Protein AF-A0A4U2YCX7-F1 (afdb_monomer_lite)

InterPro domains:
  IPR010982 Lambda repressor-like, DNA-binding domain superfamily [SSF47413] (3-58)

pLDDT: mean 80.47, std 14.27, range [49.0, 92.88]

Foldseek 3Di:
DDDDPLNVLVVLCVVLVHDLVLLCVQLVPDSVVVCQCNPDVVHDDDDLSSVLSSLRSSCVSVVNPPPPPPSPND

Sequence (74 aa):
MRRSLRSEIQKNVKENGFTLSKLSELSGISTGHLSEMLNSNPLRAITVSQLDAMATAFAYVNGKTDRDETVFRF

Radius of gyration: 12.12 Å; chains: 1; bounding box: 31×27×23 Å

Secondary structure (DSSP, 8-state):
----HHHHHHHHHHHTT--HHHHHHHH---HHHHHHHHH-SSPPP--HHHHHHHHHHHHHHTT--TTSS-----

Organism: NCBI:txid2570228

Structure (mmCIF, N/CA/C/O backbone):
data_AF-A0A4U2YCX7-F1
#
_entry.id   AF-A0A4U2YCX7-F1
#
loop_
_atom_site.group_PDB
_atom_site.id
_atom_site.type_symbol
_atom_site.label_atom_id
_atom_site.label_alt_id
_atom_site.label_comp_id
_atom_site.label_asym_id
_atom_site.label_entity_id
_atom_site.label_seq_id
_atom_site.pdbx_PDB_ins_code
_atom_site.Cartn_x
_atom_site.Cartn_y
_atom_site.Cartn_z
_atom_site.occupancy
_atom_site.B_iso_or_equiv
_atom_site.auth_seq_id
_atom_site.auth_comp_id
_atom_site.auth_asym_id
_atom_site.auth_atom_id
_atom_site.pdbx_PDB_model_num
ATOM 1 N N . MET A 1 1 ? -11.183 15.965 -15.681 1.00 54.56 1 MET A N 1
ATOM 2 C CA . MET A 1 1 ? -9.797 15.567 -15.330 1.00 54.56 1 MET A CA 1
ATOM 3 C C . MET A 1 1 ? -9.687 14.048 -15.395 1.00 54.56 1 MET A C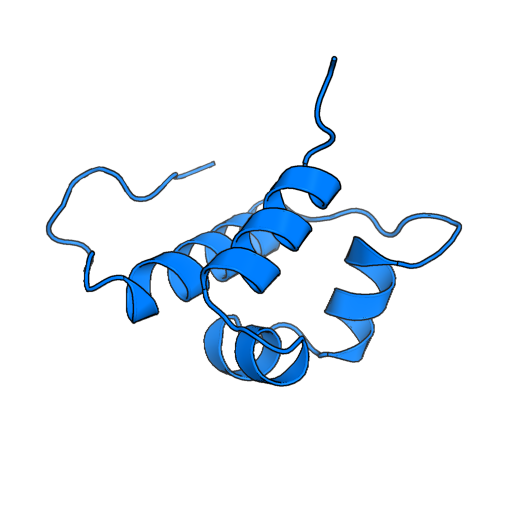 1
ATOM 5 O O . MET A 1 1 ? -10.463 13.387 -14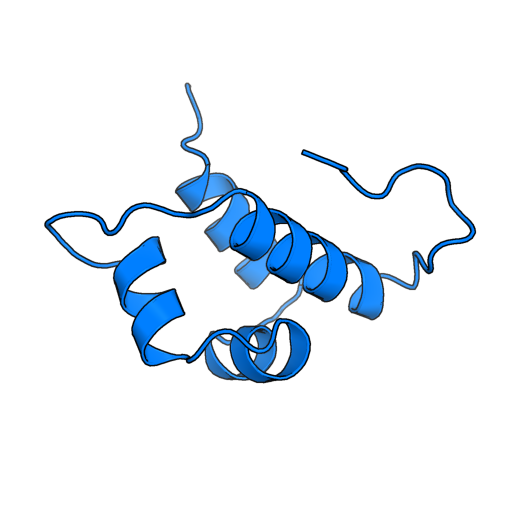.718 1.00 54.56 1 MET A O 1
ATOM 9 N N . ARG A 1 2 ? -8.774 13.484 -16.203 1.00 59.31 2 ARG A N 1
ATOM 10 C CA . ARG A 1 2 ? -8.460 12.041 -16.150 1.00 59.31 2 ARG A CA 1
ATOM 11 C C . ARG A 1 2 ? -7.680 11.782 -14.864 1.00 59.31 2 ARG A C 1
ATOM 13 O O . ARG A 1 2 ? -6.580 12.306 -14.717 1.00 59.31 2 ARG A O 1
ATOM 20 N N . ARG A 1 3 ? -8.243 11.011 -13.933 1.00 72.69 3 ARG A N 1
ATOM 21 C CA . ARG A 1 3 ? -7.461 10.496 -12.805 1.00 72.69 3 ARG A CA 1
ATOM 22 C C . ARG A 1 3 ? -6.606 9.346 -13.306 1.00 72.69 3 ARG A C 1
ATOM 24 O O . ARG A 1 3 ? -7.088 8.488 -14.042 1.00 72.69 3 ARG A O 1
ATOM 31 N N . SER A 1 4 ? -5.333 9.357 -12.932 1.00 86.19 4 SER A N 1
ATOM 32 C CA . SER A 1 4 ? -4.486 8.189 -13.131 1.00 86.19 4 SER A CA 1
ATOM 33 C C . SER A 1 4 ? -4.853 7.128 -12.095 1.00 86.19 4 SER A C 1
ATOM 35 O O . SER A 1 4 ? -5.263 7.465 -10.983 1.00 86.19 4 SER A O 1
ATOM 37 N N . LEU A 1 5 ? -4.656 5.856 -12.440 1.00 84.75 5 LEU A N 1
ATOM 38 C CA . LEU A 1 5 ? -4.834 4.742 -11.509 1.00 84.75 5 LEU A CA 1
ATOM 39 C C . LEU A 1 5 ? -4.053 4.964 -10.202 1.00 84.75 5 LEU A C 1
ATOM 41 O O . LEU A 1 5 ? -4.567 4.725 -9.116 1.00 84.75 5 LEU A O 1
ATOM 45 N N . ARG A 1 6 ? -2.846 5.534 -10.296 1.00 85.44 6 ARG A N 1
ATOM 46 C CA . ARG A 1 6 ? -2.021 5.903 -9.136 1.00 85.44 6 ARG A CA 1
ATOM 47 C C . ARG A 1 6 ? -2.683 6.922 -8.231 1.00 85.44 6 ARG A C 1
ATOM 49 O O . ARG A 1 6 ? -2.680 6.738 -7.022 1.00 85.44 6 ARG A O 1
ATOM 56 N N . SER A 1 7 ? -3.231 7.987 -8.811 1.00 86.62 7 SER A N 1
ATOM 57 C CA . SER A 1 7 ? -3.897 9.035 -8.038 1.00 86.62 7 SER A CA 1
ATOM 58 C C . SER A 1 7 ? -5.104 8.474 -7.290 1.00 86.62 7 SER A C 1
ATOM 60 O O . SER A 1 7 ? -5.358 8.888 -6.165 1.00 86.62 7 SER A O 1
ATOM 62 N N . GLU A 1 8 ? -5.812 7.505 -7.875 1.00 88.50 8 GLU A N 1
ATOM 63 C CA . GLU A 1 8 ? -6.920 6.827 -7.196 1.00 88.50 8 GLU A CA 1
ATOM 64 C C . GLU A 1 8 ? -6.423 5.893 -6.078 1.00 88.50 8 GLU A C 1
ATOM 66 O O . GLU A 1 8 ? -7.006 5.879 -4.997 1.00 88.50 8 GLU A O 1
ATOM 71 N N . ILE A 1 9 ? -5.304 5.183 -6.275 1.00 88.50 9 ILE A N 1
ATOM 72 C CA . ILE A 1 9 ? -4.681 4.365 -5.218 1.00 88.50 9 ILE A CA 1
ATOM 73 C C . ILE A 1 9 ? -4.187 5.250 -4.064 1.00 88.50 9 ILE A C 1
ATOM 75 O O . ILE A 1 9 ? -4.509 4.990 -2.909 1.00 88.50 9 ILE A O 1
ATOM 79 N N . GLN A 1 10 ? -3.452 6.328 -4.350 1.00 88.38 10 GLN A N 1
ATOM 80 C CA . GLN A 1 10 ? -2.954 7.273 -3.340 1.00 88.38 10 GLN A CA 1
ATOM 81 C C . GLN A 1 10 ? -4.095 7.928 -2.559 1.00 88.38 10 GLN A C 1
ATOM 83 O O . GLN A 1 10 ? -4.001 8.107 -1.344 1.00 88.38 10 GLN A O 1
ATOM 88 N N . LYS A 1 11 ? -5.188 8.262 -3.250 1.00 88.88 11 LYS A N 1
ATOM 89 C CA . LYS A 1 11 ? -6.403 8.766 -2.620 1.00 88.88 11 LYS A CA 1
ATOM 90 C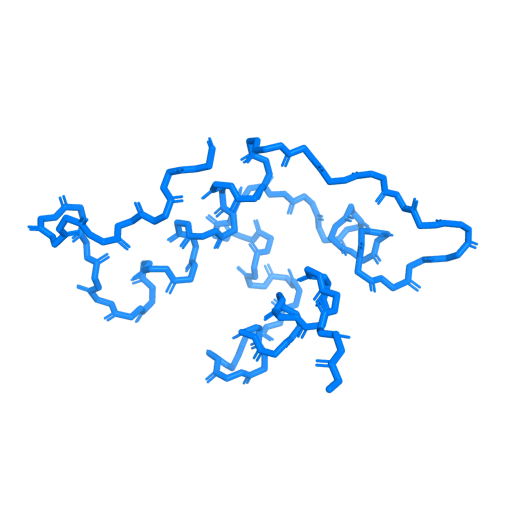 C . LYS A 1 11 ? -6.992 7.728 -1.662 1.00 88.88 11 LYS A C 1
ATOM 92 O O . LYS A 1 11 ? -7.220 8.072 -0.509 1.00 88.88 11 LYS A O 1
ATOM 97 N N . ASN A 1 12 ? -7.150 6.472 -2.088 1.00 87.88 12 ASN A N 1
ATOM 98 C CA . ASN A 1 12 ? -7.643 5.397 -1.221 1.00 87.88 12 ASN A CA 1
ATOM 99 C C . ASN A 1 12 ? -6.741 5.174 -0.000 1.00 87.88 12 ASN A C 1
ATOM 101 O O . ASN A 1 12 ? -7.245 5.069 1.113 1.00 87.88 12 ASN A O 1
ATOM 105 N N . VAL A 1 13 ? -5.415 5.174 -0.170 1.00 88.75 13 VAL A N 1
ATOM 106 C CA . VAL A 1 13 ? -4.461 5.095 0.953 1.00 88.75 13 VAL A CA 1
ATOM 107 C C . VAL A 1 13 ? -4.721 6.214 1.962 1.00 88.75 13 VAL A C 1
ATOM 109 O O . VAL A 1 13 ? -4.817 5.951 3.158 1.00 88.75 13 VAL A O 1
ATOM 112 N N . LYS A 1 14 ? -4.899 7.451 1.487 1.00 88.69 14 LYS A N 1
ATOM 113 C CA . LYS A 1 14 ? -5.165 8.607 2.349 1.00 88.69 14 LYS A CA 1
ATOM 114 C C . LYS A 1 14 ? -6.535 8.531 3.034 1.00 88.69 14 LYS A C 1
ATOM 116 O O . LYS A 1 14 ? -6.622 8.815 4.222 1.00 88.69 14 LYS A O 1
ATOM 121 N N . GLU A 1 15 ? -7.585 8.154 2.307 1.00 88.38 15 GLU A N 1
ATOM 122 C CA . GLU A 1 15 ? -8.962 8.073 2.823 1.00 88.38 15 GLU A CA 1
ATOM 123 C C . GLU A 1 15 ? -9.138 6.959 3.861 1.00 88.38 15 GLU A C 1
ATOM 125 O O . GLU A 1 15 ? -9.873 7.144 4.825 1.00 88.38 15 GLU A O 1
ATOM 130 N N . ASN A 1 16 ? -8.413 5.844 3.723 1.00 84.44 16 ASN A N 1
ATOM 131 C CA . ASN A 1 16 ? -8.417 4.751 4.702 1.00 84.44 16 ASN A CA 1
ATOM 132 C C . ASN A 1 16 ? -7.419 4.974 5.861 1.00 84.44 16 ASN A C 1
ATOM 134 O O . ASN A 1 16 ? -7.274 4.110 6.723 1.00 84.44 16 ASN A O 1
ATOM 138 N N . GLY A 1 17 ? -6.696 6.104 5.889 1.00 86.44 17 GLY A N 1
ATOM 139 C CA . GLY A 1 17 ? -5.694 6.395 6.922 1.00 86.44 17 GLY A CA 1
ATOM 140 C C . GLY A 1 17 ? -4.474 5.466 6.887 1.00 86.44 17 GLY A C 1
ATOM 141 O O . GLY A 1 17 ? -3.818 5.257 7.907 1.00 86.44 17 GLY A O 1
ATOM 142 N N . PHE A 1 18 ? -4.168 4.875 5.731 1.00 88.25 18 PHE A N 1
ATOM 143 C CA . PHE A 1 18 ? -3.071 3.925 5.589 1.00 88.25 18 PHE A CA 1
ATOM 144 C C . PHE A 1 18 ? -1.722 4.616 5.434 1.00 88.25 18 PHE A C 1
ATOM 146 O O . PHE A 1 18 ? -1.572 5.639 4.766 1.00 88.25 18 PHE A O 1
ATOM 153 N N . THR A 1 19 ? -0.700 3.967 5.981 1.00 90.12 19 THR A N 1
ATOM 154 C CA . THR A 1 19 ? 0.692 4.183 5.585 1.00 90.12 19 THR A CA 1
ATOM 155 C C . THR A 1 19 ? 1.074 3.176 4.500 1.00 90.12 19 THR A C 1
ATOM 157 O O . THR A 1 19 ? 0.437 2.129 4.361 1.00 90.12 19 THR A O 1
ATOM 160 N N . LEU A 1 20 ? 2.151 3.441 3.750 1.00 89.06 20 LEU A N 1
ATOM 161 C CA . LEU A 1 20 ? 2.693 2.454 2.804 1.00 89.06 20 LEU A CA 1
ATOM 162 C C . LEU A 1 20 ? 3.063 1.141 3.504 1.00 89.06 20 LEU A C 1
ATOM 164 O O . LEU A 1 20 ? 2.837 0.075 2.944 1.00 89.06 20 LEU A O 1
ATOM 168 N N . SER A 1 21 ? 3.560 1.209 4.743 1.00 90.81 21 SER A N 1
ATOM 169 C CA . SER A 1 21 ? 3.837 0.018 5.550 1.00 90.81 21 SER A CA 1
ATOM 170 C C . SER A 1 21 ? 2.567 -0.760 5.889 1.00 90.81 21 SER A C 1
ATOM 172 O O . SER A 1 21 ? 2.579 -1.983 5.812 1.00 90.81 21 SER A O 1
ATOM 174 N N . LYS A 1 22 ? 1.453 -0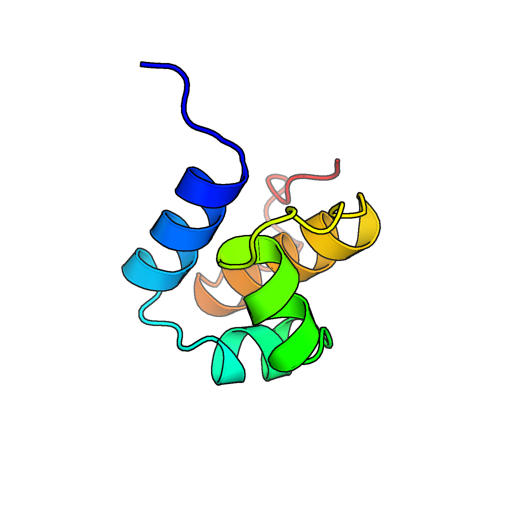.083 6.205 1.00 90.00 22 LYS A N 1
ATOM 175 C CA . LYS A 1 22 ? 0.188 -0.778 6.483 1.00 90.00 22 LYS A CA 1
ATOM 176 C C . LYS A 1 22 ? -0.396 -1.424 5.230 1.00 90.00 22 LYS A C 1
ATOM 178 O O . LYS A 1 22 ? -0.861 -2.557 5.280 1.00 90.00 22 LYS A O 1
ATOM 183 N N . LEU A 1 23 ? -0.329 -0.728 4.096 1.00 90.44 23 LEU A N 1
ATOM 184 C CA . LEU A 1 23 ? -0.727 -1.308 2.817 1.00 90.44 23 LEU A CA 1
ATOM 185 C C . LEU A 1 23 ? 0.167 -2.501 2.449 1.00 90.44 23 LEU A C 1
ATOM 187 O O . LEU A 1 23 ? -0.331 -3.492 1.927 1.00 90.44 23 LEU A O 1
ATOM 191 N N . SER A 1 24 ? 1.465 -2.428 2.752 1.00 92.62 24 SER A N 1
ATOM 192 C CA . SER A 1 24 ? 2.417 -3.522 2.544 1.00 92.62 24 SER A CA 1
ATOM 193 C C . SER A 1 24 ? 2.055 -4.764 3.356 1.00 92.62 24 SER A C 1
ATOM 195 O O . SER A 1 24 ? 1.963 -5.852 2.794 1.00 92.62 24 SER A O 1
ATOM 197 N N . GLU A 1 25 ? 1.767 -4.588 4.645 1.00 92.38 25 GLU A N 1
ATOM 198 C CA . GLU A 1 25 ? 1.313 -5.651 5.547 1.00 92.38 25 GLU A CA 1
ATOM 199 C C . GLU A 1 25 ? 0.037 -6.340 5.036 1.00 92.38 25 GLU A C 1
ATOM 201 O O . GLU A 1 25 ? -0.046 -7.563 5.045 1.00 92.38 25 GLU A O 1
ATOM 206 N N . LEU A 1 26 ? -0.943 -5.564 4.556 1.00 90.56 26 LEU A N 1
ATOM 207 C CA . LEU A 1 26 ? -2.246 -6.087 4.130 1.00 90.56 26 LEU A CA 1
ATOM 208 C C . LEU A 1 26 ? -2.241 -6.694 2.718 1.00 90.56 26 LEU A C 1
ATOM 210 O O . LEU A 1 26 ? -2.963 -7.651 2.463 1.00 90.56 26 LEU A O 1
ATOM 214 N N . SER A 1 27 ? -1.465 -6.128 1.790 1.00 89.50 27 SER A N 1
ATOM 215 C CA . SER A 1 27 ? -1.411 -6.582 0.389 1.00 89.50 27 SER A CA 1
ATOM 216 C C . SER A 1 27 ? -0.308 -7.608 0.118 1.00 89.50 27 SER A C 1
ATOM 218 O O . SER A 1 27 ? -0.271 -8.198 -0.959 1.00 89.50 27 SER A O 1
ATOM 220 N N . GLY A 1 28 ? 0.637 -7.785 1.047 1.00 92.19 28 GLY A N 1
ATOM 221 C CA . GLY A 1 28 ? 1.833 -8.609 0.850 1.00 92.19 28 GLY A CA 1
ATOM 222 C C . GLY A 1 28 ? 2.860 -8.017 -0.130 1.00 92.19 28 GLY A C 1
ATOM 223 O O . GLY A 1 28 ? 3.872 -8.652 -0.424 1.00 92.19 28 GLY A O 1
ATOM 224 N N . ILE A 1 29 ? 2.638 -6.804 -0.647 1.00 92.50 29 ILE A N 1
ATOM 225 C CA . ILE A 1 29 ? 3.569 -6.105 -1.544 1.00 92.50 29 ILE A CA 1
ATOM 226 C C . ILE A 1 29 ? 4.590 -5.352 -0.695 1.00 92.50 29 ILE A C 1
ATOM 228 O O . ILE A 1 29 ? 4.203 -4.639 0.221 1.00 92.50 29 ILE A O 1
ATOM 232 N N . SER A 1 30 ? 5.888 -5.442 -0.994 1.00 92.88 30 SER A N 1
ATOM 233 C CA . SER A 1 30 ? 6.905 -4.745 -0.190 1.00 92.88 30 SER A CA 1
ATOM 234 C C . SER A 1 30 ? 6.724 -3.221 -0.214 1.00 92.88 30 SER A C 1
ATOM 236 O O . SER A 1 30 ? 6.395 -2.633 -1.247 1.00 92.88 30 SER A O 1
ATOM 238 N N . THR A 1 31 ? 7.004 -2.553 0.908 1.00 92.19 31 THR A N 1
ATOM 239 C CA . THR A 1 31 ? 6.946 -1.083 1.011 1.00 92.19 31 THR A CA 1
ATOM 240 C C . THR A 1 31 ? 7.806 -0.390 -0.052 1.00 92.19 31 THR A C 1
ATOM 242 O O . THR A 1 31 ? 7.405 0.639 -0.595 1.00 92.19 31 THR A O 1
ATOM 245 N N . GLY A 1 32 ? 8.964 -0.970 -0.394 1.00 91.56 32 GLY A N 1
ATOM 246 C CA . GLY A 1 32 ? 9.831 -0.478 -1.468 1.00 91.56 32 GLY A CA 1
ATOM 247 C C . GLY A 1 32 ? 9.152 -0.543 -2.836 1.00 91.56 32 GLY A C 1
ATOM 248 O O . GLY A 1 32 ? 9.105 0.461 -3.542 1.00 91.56 32 GLY A O 1
ATOM 249 N N . HIS A 1 33 ? 8.536 -1.680 -3.176 1.00 90.56 33 HIS A N 1
ATOM 250 C CA . HIS A 1 33 ? 7.783 -1.816 -4.424 1.00 90.56 33 HIS A CA 1
ATOM 251 C C . HIS A 1 33 ? 6.575 -0.880 -4.463 1.00 90.56 33 HIS A C 1
ATOM 253 O O . HIS A 1 33 ? 6.369 -0.220 -5.475 1.00 90.56 33 HIS A O 1
ATOM 259 N N . LEU A 1 34 ? 5.820 -0.749 -3.367 1.00 91.06 34 LEU A N 1
ATOM 260 C CA . LEU A 1 34 ? 4.712 0.208 -3.288 1.00 91.06 34 LEU A CA 1
ATOM 261 C C . LEU A 1 34 ? 5.190 1.647 -3.515 1.00 91.06 34 LEU A C 1
ATOM 263 O O . LEU A 1 34 ? 4.554 2.396 -4.255 1.00 91.06 34 LEU A O 1
ATOM 267 N N . SER A 1 35 ? 6.327 2.027 -2.927 1.00 89.31 35 SER A N 1
ATOM 268 C CA . SER A 1 35 ? 6.924 3.345 -3.148 1.00 89.31 35 SER A CA 1
ATOM 269 C C . SER A 1 35 ? 7.317 3.539 -4.611 1.00 89.31 35 SER A C 1
ATOM 271 O O . SER A 1 35 ? 6.957 4.545 -5.214 1.00 89.31 35 SER A O 1
ATOM 273 N N . GLU A 1 36 ? 7.968 2.554 -5.230 1.00 90.69 36 GLU A N 1
ATOM 274 C CA . GLU A 1 36 ? 8.348 2.644 -6.641 1.00 90.69 36 GLU A CA 1
ATOM 275 C C . GLU A 1 36 ? 7.146 2.686 -7.588 1.00 90.69 36 GLU A C 1
ATOM 277 O O . GLU A 1 36 ? 7.144 3.386 -8.602 1.00 90.69 36 GLU A O 1
ATOM 282 N N . MET A 1 37 ? 6.091 1.955 -7.248 1.00 89.50 37 MET A N 1
ATOM 283 C CA . MET A 1 37 ? 4.861 1.921 -8.021 1.00 89.50 37 MET A CA 1
ATOM 284 C C . MET A 1 37 ? 4.093 3.231 -7.922 1.00 89.50 37 MET A C 1
ATOM 286 O O . MET A 1 37 ? 3.471 3.604 -8.911 1.00 89.50 37 MET A O 1
ATOM 290 N N . LEU A 1 38 ? 4.121 3.929 -6.785 1.00 87.25 38 LEU A N 1
ATOM 291 C CA . LEU A 1 38 ? 3.297 5.119 -6.549 1.00 87.25 38 LEU A CA 1
ATOM 292 C C . LEU A 1 38 ? 4.058 6.442 -6.694 1.00 87.25 38 LEU A C 1
ATOM 294 O O . LEU A 1 38 ? 3.438 7.439 -7.057 1.00 87.25 38 LEU A O 1
ATOM 298 N N . ASN A 1 39 ? 5.370 6.450 -6.448 1.00 86.31 39 ASN A N 1
ATOM 299 C CA . ASN A 1 39 ? 6.162 7.672 -6.284 1.00 86.31 39 ASN A CA 1
ATOM 300 C C . ASN A 1 39 ? 7.427 7.750 -7.166 1.00 86.31 39 ASN A C 1
ATOM 302 O O . ASN A 1 39 ? 7.992 8.837 -7.270 1.00 86.31 39 ASN A O 1
ATOM 306 N N . SER A 1 40 ? 7.899 6.663 -7.797 1.00 82.81 40 SER A N 1
ATOM 307 C CA . SER A 1 40 ? 9.150 6.709 -8.585 1.00 82.81 40 SER A CA 1
ATOM 308 C C . SER A 1 40 ? 9.001 7.313 -9.979 1.00 82.81 40 SER A C 1
ATOM 310 O O . SER A 1 40 ? 7.944 7.262 -10.605 1.00 82.81 40 SER A O 1
ATOM 312 N N . ASN A 1 41 ? 10.124 7.818 -10.496 1.00 77.62 41 ASN A N 1
ATOM 313 C CA . ASN A 1 41 ? 10.307 8.228 -11.884 1.00 77.62 41 ASN A CA 1
ATOM 314 C C . ASN A 1 41 ? 11.632 7.628 -12.420 1.00 77.62 41 ASN A C 1
ATOM 316 O O . ASN A 1 41 ? 12.685 8.017 -11.916 1.00 77.62 41 ASN A O 1
ATOM 320 N N . PRO A 1 42 ? 11.626 6.698 -13.398 1.00 74.31 42 PRO A N 1
ATOM 321 C CA . PRO A 1 42 ? 10.476 6.233 -14.163 1.00 74.31 42 PRO A CA 1
ATOM 322 C C . PRO A 1 42 ? 9.533 5.346 -13.348 1.00 74.31 42 PRO A C 1
ATOM 324 O O . PRO A 1 42 ? 9.900 4.670 -12.389 1.00 74.31 42 PRO A O 1
ATOM 327 N N . LEU A 1 43 ? 8.276 5.384 -13.760 1.00 76.38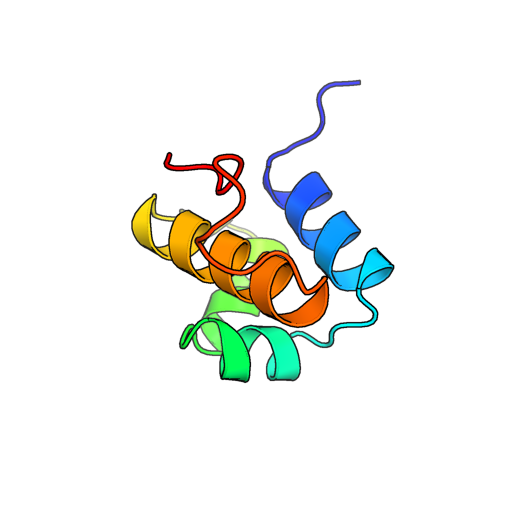 43 LEU A N 1
ATOM 328 C CA . LEU A 1 43 ? 7.159 4.750 -13.085 1.00 76.38 43 LEU A CA 1
ATOM 329 C C . LEU A 1 43 ? 7.196 3.227 -13.282 1.00 76.38 43 LEU A C 1
ATOM 331 O O . LEU A 1 43 ? 7.102 2.750 -14.413 1.00 76.38 43 LEU A O 1
ATOM 335 N N . ARG A 1 44 ? 7.261 2.452 -12.191 1.00 85.06 44 ARG A N 1
ATOM 336 C CA . ARG A 1 44 ? 7.178 0.984 -12.271 1.00 85.06 44 ARG A CA 1
ATOM 337 C C . ARG A 1 44 ? 5.785 0.550 -12.747 1.00 85.06 44 ARG A C 1
ATOM 339 O O . ARG A 1 44 ? 4.778 1.132 -12.341 1.00 85.06 44 ARG A O 1
ATOM 346 N N . ALA A 1 45 ? 5.715 -0.461 -13.612 1.00 86.06 45 ALA A N 1
ATOM 347 C CA . ALA A 1 45 ? 4.444 -1.057 -14.017 1.00 86.06 45 ALA A CA 1
ATOM 348 C C . ALA A 1 45 ? 3.749 -1.733 -12.822 1.00 86.06 45 ALA A C 1
ATOM 350 O O . ALA A 1 45 ? 4.411 -2.308 -11.960 1.00 86.06 45 ALA A O 1
ATOM 351 N N . ILE A 1 46 ? 2.420 -1.660 -12.785 1.00 89.06 46 ILE A N 1
ATOM 352 C CA . ILE A 1 46 ? 1.592 -2.320 -11.773 1.00 89.06 46 ILE A CA 1
ATOM 353 C C . ILE A 1 46 ? 0.902 -3.504 -12.447 1.00 89.06 46 ILE A C 1
ATOM 355 O O . ILE A 1 46 ? 0.244 -3.314 -13.470 1.00 89.06 46 ILE A O 1
ATOM 359 N N . THR A 1 47 ? 1.060 -4.711 -11.903 1.00 90.62 47 THR A N 1
ATOM 360 C CA . THR A 1 47 ? 0.369 -5.896 -12.430 1.00 90.62 47 THR A CA 1
ATOM 361 C C . THR A 1 47 ? -1.082 -5.942 -11.953 1.00 90.62 47 THR A C 1
ATOM 363 O O . THR A 1 47 ? -1.419 -5.407 -10.898 1.00 90.62 47 THR A O 1
ATOM 366 N N . VAL A 1 48 ? -1.941 -6.642 -12.698 1.00 88.44 48 VAL A N 1
ATOM 367 C CA . VAL A 1 48 ? -3.340 -6.880 -12.298 1.00 88.44 48 VAL A CA 1
ATOM 368 C C . VAL A 1 48 ? -3.416 -7.573 -10.934 1.00 88.44 48 VAL A C 1
ATOM 370 O O . VAL A 1 48 ? -4.168 -7.143 -10.070 1.00 88.44 48 VAL A O 1
ATOM 373 N N . SER A 1 49 ? -2.551 -8.559 -10.679 1.00 88.94 49 SER A N 1
ATOM 374 C CA . SER A 1 49 ? -2.473 -9.239 -9.378 1.00 88.94 49 SER A CA 1
ATOM 375 C C . SER A 1 49 ? -2.100 -8.308 -8.219 1.00 88.94 49 SER A C 1
ATOM 377 O O . SER A 1 49 ? -2.607 -8.460 -7.113 1.00 88.94 49 SER A O 1
ATOM 379 N N . GLN A 1 50 ? -1.238 -7.317 -8.457 1.00 91.62 50 GLN A N 1
ATOM 380 C CA . GLN A 1 50 ? -0.901 -6.314 -7.448 1.00 91.62 50 GLN A CA 1
ATOM 381 C C . GLN A 1 50 ? -2.056 -5.336 -7.215 1.00 91.62 50 GLN A C 1
ATOM 383 O O . GLN A 1 50 ? -2.244 -4.888 -6.087 1.00 91.62 50 GLN A O 1
ATOM 388 N N . LEU A 1 51 ? -2.834 -5.012 -8.252 1.00 90.69 51 LEU A N 1
ATOM 389 C CA . LEU A 1 51 ? -4.055 -4.217 -8.096 1.00 90.69 51 LEU A CA 1
ATOM 390 C C . LEU A 1 51 ? -5.100 -4.964 -7.275 1.00 90.69 51 LEU A C 1
ATOM 392 O O . LEU A 1 51 ? -5.673 -4.369 -6.368 1.00 90.69 51 LEU A O 1
ATOM 396 N N . ASP A 1 52 ? -5.297 -6.251 -7.545 1.00 90.12 52 ASP A N 1
ATOM 397 C CA . ASP A 1 52 ? -6.243 -7.097 -6.816 1.00 90.12 52 ASP A CA 1
ATOM 398 C C . ASP A 1 52 ? -5.851 -7.240 -5.334 1.00 90.12 52 ASP A C 1
ATOM 400 O O . ASP A 1 52 ? -6.676 -7.073 -4.433 1.00 90.12 52 ASP A O 1
ATOM 404 N N . ALA A 1 53 ? -4.553 -7.406 -5.054 1.00 91.56 53 ALA A N 1
ATOM 405 C CA . ALA A 1 53 ? -4.031 -7.421 -3.689 1.00 91.56 53 ALA A CA 1
ATOM 406 C C . ALA A 1 53 ? -4.254 -6.086 -2.952 1.00 91.56 53 ALA A C 1
ATOM 408 O O . ALA A 1 53 ? -4.636 -6.075 -1.780 1.00 91.56 53 ALA A O 1
ATOM 409 N N . MET A 1 54 ? -4.058 -4.944 -3.625 1.00 90.50 54 MET A N 1
ATOM 410 C CA . MET A 1 54 ? -4.363 -3.630 -3.045 1.00 90.50 54 MET A CA 1
ATOM 411 C C . MET A 1 54 ? -5.869 -3.440 -2.830 1.00 90.50 54 MET A C 1
ATOM 413 O O . MET A 1 54 ? -6.271 -2.949 -1.778 1.00 90.50 54 MET A O 1
ATOM 417 N N . ALA A 1 55 ? -6.705 -3.846 -3.788 1.00 88.38 55 ALA A N 1
ATOM 418 C CA . ALA A 1 55 ? -8.160 -3.766 -3.678 1.00 88.38 55 ALA A CA 1
ATOM 419 C C . ALA A 1 55 ? -8.674 -4.592 -2.491 1.00 88.38 55 ALA A C 1
ATOM 421 O O . ALA A 1 55 ? -9.463 -4.095 -1.688 1.00 88.38 55 ALA A O 1
ATOM 422 N N . THR A 1 56 ? -8.145 -5.805 -2.322 1.00 87.62 56 THR A N 1
ATOM 423 C CA . THR A 1 56 ? -8.440 -6.676 -1.179 1.00 87.62 56 THR A CA 1
ATOM 424 C C . THR A 1 56 ? -8.016 -6.029 0.141 1.00 87.62 56 THR A C 1
ATOM 426 O O . THR A 1 56 ? -8.793 -6.004 1.095 1.00 87.62 56 THR A O 1
ATOM 429 N N . ALA A 1 57 ? -6.825 -5.423 0.192 1.00 88.31 57 ALA A N 1
ATOM 430 C CA . ALA A 1 57 ? -6.351 -4.702 1.374 1.00 88.31 57 ALA A CA 1
ATOM 431 C C . ALA A 1 57 ? -7.259 -3.514 1.748 1.00 88.31 57 ALA A C 1
ATOM 433 O O . ALA A 1 57 ? -7.543 -3.298 2.928 1.00 88.31 57 ALA A O 1
ATOM 434 N N . PHE A 1 58 ? -7.750 -2.760 0.759 1.00 85.62 58 PHE A N 1
ATOM 435 C CA . PHE A 1 58 ? -8.705 -1.671 0.989 1.00 85.62 58 PHE A CA 1
ATOM 436 C C . PHE A 1 58 ? -10.091 -2.183 1.416 1.00 85.62 58 PHE A C 1
ATOM 438 O O . PHE A 1 58 ? -10.770 -1.532 2.210 1.00 85.62 58 PHE A O 1
ATOM 445 N N . ALA A 1 59 ? -10.524 -3.346 0.925 1.00 81.00 59 ALA A N 1
ATOM 446 C CA . ALA A 1 59 ? -11.804 -3.949 1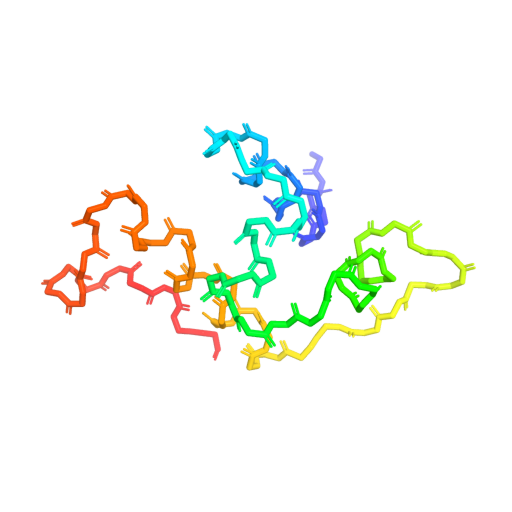.291 1.00 81.00 59 ALA A CA 1
ATOM 447 C C . ALA A 1 59 ? -11.804 -4.504 2.728 1.00 81.00 59 ALA A C 1
ATOM 449 O O . ALA A 1 59 ? -12.776 -4.299 3.460 1.00 81.00 59 ALA A O 1
ATOM 450 N N . TYR A 1 60 ? -10.694 -5.121 3.158 1.00 69.94 60 TYR A N 1
ATOM 451 C CA . TYR A 1 60 ? -10.544 -5.724 4.489 1.00 69.94 60 TYR A CA 1
ATOM 452 C C . TYR A 1 60 ? -10.779 -4.720 5.627 1.00 69.94 60 TYR A C 1
ATOM 454 O O . TYR A 1 60 ? -11.393 -5.049 6.638 1.00 69.94 60 TYR A O 1
ATOM 462 N N . VAL A 1 61 ? -10.345 -3.468 5.452 1.00 62.38 61 VAL A N 1
ATOM 463 C CA . VAL A 1 61 ? -10.530 -2.419 6.470 1.00 62.38 61 VAL A CA 1
ATOM 464 C C . VAL A 1 61 ? -11.921 -1.793 6.433 1.00 62.38 61 VAL A C 1
ATOM 466 O O . VAL A 1 61 ? -12.426 -1.366 7.467 1.00 62.38 61 VAL A O 1
ATOM 469 N N . ASN A 1 62 ? -12.589 -1.806 5.280 1.00 59.28 62 ASN A N 1
ATOM 470 C CA . ASN A 1 62 ? -13.940 -1.263 5.143 1.00 59.28 62 ASN A CA 1
ATOM 471 C C . ASN A 1 62 ? -15.047 -2.234 5.591 1.00 59.28 62 ASN A C 1
ATOM 473 O O . ASN A 1 62 ? -16.225 -1.933 5.409 1.00 59.28 62 ASN A O 1
ATOM 477 N N . GLY A 1 63 ? -14.702 -3.408 6.139 1.00 57.47 63 GLY A N 1
ATOM 478 C CA . GLY A 1 63 ? -15.672 -4.425 6.567 1.00 57.47 63 GLY A CA 1
ATOM 479 C C . GLY A 1 63 ? -16.437 -5.093 5.417 1.00 57.47 63 GLY A C 1
ATOM 480 O O . GLY A 1 63 ? -17.286 -5.950 5.659 1.00 57.47 63 GLY A O 1
ATOM 481 N N . LYS A 1 64 ? -16.112 -4.747 4.165 1.00 53.88 64 LYS A N 1
ATOM 482 C CA . LYS A 1 64 ? -16.655 -5.355 2.946 1.00 53.88 64 LYS A CA 1
ATOM 483 C C . LYS A 1 64 ? -15.873 -6.629 2.670 1.00 53.88 64 LYS A C 1
ATOM 485 O O . LYS A 1 64 ? -14.959 -6.668 1.853 1.00 53.88 64 LYS A O 1
ATOM 490 N N . THR A 1 65 ? -16.165 -7.647 3.465 1.00 49.00 65 THR A N 1
ATOM 491 C CA . THR A 1 65 ? -15.686 -9.006 3.211 1.00 49.00 65 THR A CA 1
ATOM 492 C C . THR A 1 65 ? -16.430 -9.593 2.013 1.00 49.00 65 THR A C 1
ATOM 494 O O . THR A 1 65 ? -17.522 -9.137 1.686 1.00 49.00 65 THR A O 1
ATOM 497 N N . ASP A 1 66 ? -15.815 -10.599 1.388 1.00 52.94 66 ASP A N 1
ATOM 498 C CA . ASP A 1 66 ? -16.157 -11.385 0.178 1.00 52.94 66 ASP A CA 1
ATOM 499 C C . ASP A 1 66 ? -17.641 -11.789 -0.038 1.00 52.94 66 ASP A C 1
ATOM 501 O O . ASP A 1 66 ? -17.981 -12.422 -1.030 1.00 52.94 66 ASP A O 1
ATOM 505 N N . ARG A 1 67 ? -18.552 -11.435 0.874 1.00 53.50 67 ARG A N 1
ATOM 506 C CA . ARG A 1 67 ? -20.003 -11.624 0.742 1.00 53.50 67 ARG A CA 1
ATOM 507 C C . ARG A 1 67 ? -20.734 -10.470 0.054 1.00 53.50 67 ARG A C 1
ATOM 509 O O . ARG A 1 67 ? -21.883 -10.666 -0.321 1.00 53.50 67 ARG A O 1
ATOM 516 N N . ASP A 1 68 ? -20.107 -9.306 -0.105 1.00 50.00 68 ASP A N 1
ATOM 517 C CA . ASP A 1 68 ? -20.633 -8.239 -0.963 1.00 50.00 68 ASP A CA 1
ATOM 518 C C . ASP A 1 68 ? -19.943 -8.331 -2.327 1.00 50.00 68 ASP A C 1
ATOM 520 O O . ASP A 1 68 ? -18.730 -8.154 -2.432 1.00 50.00 68 ASP A O 1
ATOM 524 N N . GLU A 1 69 ? -20.721 -8.598 -3.377 1.00 51.50 69 GLU A N 1
ATOM 525 C CA . GLU A 1 69 ? -20.325 -8.875 -4.772 1.00 51.50 69 GLU A CA 1
ATOM 526 C C . GLU A 1 69 ? -19.612 -7.697 -5.491 1.00 51.50 69 GLU A C 1
ATOM 528 O O . GLU A 1 69 ? -19.626 -7.585 -6.714 1.00 51.50 69 GLU A O 1
ATOM 533 N N . THR A 1 70 ? -18.983 -6.780 -4.750 1.00 52.09 70 THR A N 1
ATOM 534 C CA . THR A 1 70 ? -18.344 -5.549 -5.247 1.00 52.09 70 THR A CA 1
ATOM 535 C C . THR A 1 70 ? -16.828 -5.517 -5.026 1.00 52.09 70 THR A C 1
ATOM 537 O O . THR A 1 70 ? -16.231 -4.441 -4.943 1.00 52.09 70 THR A O 1
ATOM 540 N N . VAL A 1 71 ? -16.168 -6.674 -4.920 1.00 55.41 71 VAL A N 1
ATOM 541 C CA . VAL A 1 71 ? -14.703 -6.713 -5.020 1.00 55.41 71 VAL A CA 1
ATOM 542 C C . VAL A 1 71 ? -14.349 -6.524 -6.492 1.00 55.41 71 VAL A C 1
ATOM 544 O O . VAL A 1 71 ? -14.727 -7.339 -7.333 1.00 55.41 71 VAL A O 1
ATOM 547 N N . PHE A 1 72 ? -13.676 -5.419 -6.818 1.00 57.50 72 PHE A N 1
ATOM 548 C CA . PHE A 1 72 ? -13.218 -5.123 -8.175 1.00 57.50 72 PHE A CA 1
ATOM 549 C C . PHE A 1 72 ? -12.247 -6.214 -8.645 1.00 57.50 72 PHE A C 1
ATOM 551 O O . PHE A 1 72 ? -11.049 -6.124 -8.395 1.00 57.50 72 PHE A O 1
ATOM 558 N N . ARG A 1 73 ? -12.766 -7.244 -9.321 1.00 52.38 73 ARG A N 1
ATOM 559 C CA . ARG A 1 73 ? -11.949 -8.210 -10.054 1.00 52.38 73 ARG A CA 1
ATOM 560 C C . ARG A 1 73 ? -11.557 -7.572 -11.380 1.00 52.38 73 ARG A C 1
ATOM 562 O O . ARG A 1 73 ? -12.421 -7.310 -12.218 1.00 52.38 73 ARG A O 1
ATOM 569 N N . PHE A 1 74 ? -10.275 -7.250 -11.501 1.00 54.91 74 PHE A N 1
ATOM 570 C CA . PHE A 1 74 ? -9.669 -6.678 -12.702 1.00 54.91 74 PHE A CA 1
ATOM 571 C C . PHE A 1 74 ? -9.158 -7.764 -13.647 1.00 54.91 74 PHE A C 1
ATOM 573 O O . PHE A 1 74 ? -8.728 -8.829 -13.149 1.00 54.91 74 PHE A O 1
#